Protein AF-A0A4Q9LPQ4-F1 (afdb_monomer_lite)

Radius of gyration: 21.38 Å; chains: 1; bounding box: 64×25×60 Å

Secondary structure (DSSP, 8-state):
-HHHHHHHHHHHHHHHHHHHHHHHHH-EEEEEEE-GGGB-----S-HHHHHHHH-S--EEEESSSS-EEEEPTTS-EEEE-TTSPPEEE--EEEEEESTT-GGGG-HHHHHHHHTT-SEEEEEEES--HHHHHHHHHHHHTHHHHHTT--

pLDDT: mean 75.55, std 13.17, range [41.0, 93.81]

Organism: NCBI:txid1176355

Foldseek 3Di:
DVVVVVVVVVVVVVVVVVVVVVLLQLAKEKEWEAEPVFWDDPPPDDPVVVCVVQVPDWDWDAPDPFWIWIQGPQRWIWIDGPPDDIIIGPTDMDMDTSPQFLVCVDPVNVVVVVVVDSYHYHYHYHDDPVVVVVVRVCRSPVVVVVVVVD

Structure (mmCIF, N/CA/C/O backbone):
data_AF-A0A4Q9LPQ4-F1
#
_entry.id   AF-A0A4Q9LPQ4-F1
#
loop_
_atom_site.group_PDB
_atom_site.id
_atom_site.type_symbol
_atom_site.label_atom_id
_atom_site.label_alt_id
_atom_site.label_comp_id
_atom_site.label_asym_id
_atom_site.label_entity_id
_atom_site.label_seq_id
_atom_site.pdbx_PDB_ins_code
_atom_site.Cartn_x
_atom_site.Cartn_y
_atom_site.Cartn_z
_atom_site.occupancy
_atom_site.B_iso_or_equiv
_atom_site.auth_seq_id
_atom_site.auth_comp_id
_atom_site.auth_asym_id
_atom_site.auth_atom_id
_atom_site.pdbx_PDB_model_num
ATOM 1 N N . MET A 1 1 ? 44.856 -6.370 -31.741 1.00 54.41 1 MET A N 1
ATOM 2 C CA . MET A 1 1 ? 44.670 -5.569 -30.504 1.00 54.41 1 MET A CA 1
ATOM 3 C C . MET A 1 1 ? 43.435 -4.649 -30.530 1.00 54.41 1 MET A C 1
ATOM 5 O O . MET A 1 1 ? 42.805 -4.491 -29.495 1.00 54.41 1 MET A O 1
ATOM 9 N N . VAL A 1 2 ? 43.032 -4.080 -31.680 1.00 55.56 2 VAL A N 1
ATOM 10 C CA . VAL A 1 2 ? 41.851 -3.184 -31.800 1.00 55.56 2 VAL A CA 1
ATOM 11 C C . VAL A 1 2 ? 40.497 -3.918 -31.699 1.00 55.56 2 VAL A C 1
ATOM 13 O O . VAL A 1 2 ? 39.560 -3.392 -31.106 1.00 55.56 2 VAL A O 1
ATOM 16 N N . SER A 1 3 ? 40.405 -5.155 -32.207 1.00 60.41 3 SER A N 1
ATOM 17 C CA . SER A 1 3 ? 39.163 -5.954 -32.218 1.00 60.41 3 SER A CA 1
ATOM 18 C C . SER A 1 3 ? 38.639 -6.312 -30.812 1.00 60.41 3 SER A C 1
ATOM 20 O O . SER A 1 3 ? 37.450 -6.149 -30.543 1.00 60.41 3 SER A O 1
ATOM 22 N N . ASN A 1 4 ? 39.526 -6.677 -29.871 1.00 67.38 4 ASN A N 1
ATOM 23 C CA . ASN A 1 4 ? 39.134 -6.985 -28.484 1.00 67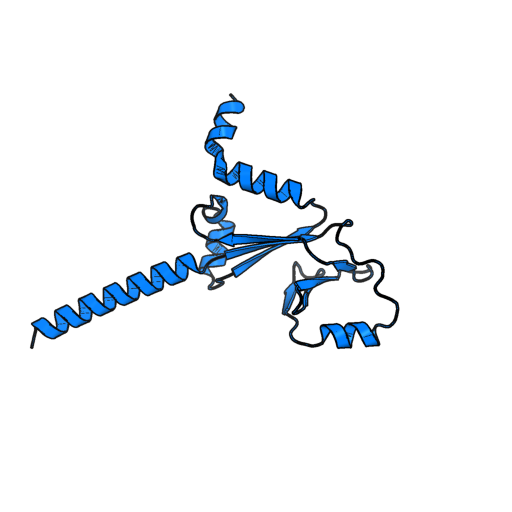.38 4 ASN A CA 1
ATOM 24 C C . ASN A 1 4 ? 38.519 -5.780 -27.763 1.00 67.38 4 ASN A C 1
ATOM 26 O O . ASN A 1 4 ? 37.495 -5.931 -27.111 1.00 67.38 4 ASN A O 1
ATOM 30 N N . LYS A 1 5 ? 39.057 -4.567 -27.959 1.00 66.56 5 LYS A N 1
ATOM 31 C CA . LYS A 1 5 ? 38.482 -3.344 -27.369 1.00 66.56 5 LYS A CA 1
ATOM 32 C C . LYS A 1 5 ? 37.074 -3.035 -27.890 1.00 66.56 5 LYS A C 1
ATOM 34 O O . LYS A 1 5 ? 36.266 -2.457 -27.169 1.00 66.56 5 LYS A O 1
ATOM 39 N N . ILE A 1 6 ? 36.771 -3.383 -29.143 1.00 75.06 6 ILE A N 1
ATOM 40 C CA . ILE A 1 6 ? 35.432 -3.196 -29.727 1.00 75.06 6 ILE A CA 1
ATOM 41 C C . ILE A 1 6 ? 34.456 -4.230 -29.153 1.00 75.06 6 ILE A C 1
ATOM 43 O O . ILE A 1 6 ? 33.323 -3.876 -28.826 1.00 75.06 6 ILE A O 1
ATOM 47 N N . LEU A 1 7 ? 34.894 -5.482 -28.994 1.00 77.44 7 LEU A N 1
ATOM 48 C CA . LEU A 1 7 ? 34.092 -6.545 -28.387 1.00 77.44 7 LEU A CA 1
ATOM 49 C C . LEU A 1 7 ? 33.790 -6.254 -26.907 1.00 77.44 7 LEU A C 1
ATOM 51 O O . LEU A 1 7 ? 32.636 -6.343 -26.495 1.00 77.44 7 LEU A O 1
ATOM 55 N N . GLU A 1 8 ? 34.789 -5.811 -26.141 1.00 79.25 8 GLU A N 1
ATOM 56 C CA . GLU A 1 8 ? 34.641 -5.388 -24.741 1.00 79.25 8 GLU A CA 1
ATOM 57 C C . GLU A 1 8 ? 33.654 -4.225 -24.595 1.00 79.25 8 GLU A C 1
ATOM 59 O O . GLU A 1 8 ? 32.766 -4.267 -23.744 1.00 79.25 8 GLU A O 1
ATOM 64 N N . LYS A 1 9 ? 33.740 -3.209 -25.466 1.00 79.31 9 LYS A N 1
ATOM 65 C CA . LYS A 1 9 ? 32.782 -2.091 -25.478 1.00 79.31 9 LYS A CA 1
ATOM 66 C C . LYS A 1 9 ? 31.355 -2.550 -25.780 1.00 79.31 9 LYS A C 1
ATOM 68 O O . LYS A 1 9 ? 30.427 -2.100 -25.115 1.00 79.31 9 LYS A O 1
ATOM 73 N N . LYS A 1 10 ? 31.160 -3.443 -26.758 1.00 85.50 10 LYS A N 1
ATOM 74 C CA . LYS A 1 10 ? 29.829 -3.985 -27.092 1.00 85.50 10 LYS A CA 1
ATOM 75 C C . LYS A 1 10 ? 29.243 -4.803 -25.939 1.00 85.50 10 LYS A C 1
ATOM 77 O O . LYS A 1 10 ? 28.068 -4.639 -25.621 1.00 85.50 10 LYS A O 1
ATOM 82 N N . LEU A 1 11 ? 30.064 -5.628 -25.288 1.00 86.25 11 LEU A N 1
ATOM 83 C CA . LEU A 1 11 ? 29.662 -6.401 -24.112 1.00 86.25 11 LEU A CA 1
ATOM 84 C C . LEU A 1 11 ? 29.287 -5.486 -22.938 1.00 86.25 11 LEU A C 1
ATOM 86 O O . LEU A 1 11 ? 28.275 -5.711 -22.282 1.00 86.25 11 LEU A O 1
ATOM 90 N N . TYR A 1 12 ? 30.058 -4.420 -22.714 1.00 85.94 12 TYR A N 1
ATOM 91 C CA . TYR A 1 12 ? 29.768 -3.427 -21.683 1.00 85.94 12 TYR A CA 1
ATOM 92 C C . TYR A 1 12 ? 28.422 -2.727 -21.915 1.00 85.94 12 TYR A C 1
ATOM 94 O O . TYR A 1 12 ? 27.615 -2.629 -20.993 1.00 85.94 12 TYR A O 1
ATOM 102 N N . VAL A 1 13 ? 28.141 -2.298 -23.151 1.00 86.31 13 VAL A N 1
ATOM 103 C CA . VAL A 1 13 ? 26.850 -1.684 -23.509 1.00 86.31 13 VAL A CA 1
ATOM 104 C C . VAL A 1 13 ? 25.698 -2.670 -23.310 1.00 86.31 13 VAL A C 1
ATOM 106 O O . VAL A 1 13 ? 24.691 -2.307 -22.708 1.00 86.31 13 VAL A O 1
ATOM 109 N N . LEU A 1 14 ? 25.853 -3.929 -23.736 1.00 87.19 14 LEU A N 1
ATOM 110 C CA . LEU A 1 14 ? 24.837 -4.966 -23.535 1.00 87.19 14 LEU A CA 1
ATOM 111 C C . LEU A 1 14 ? 24.541 -5.198 -22.045 1.00 87.19 14 LEU A C 1
ATOM 113 O O . LEU A 1 14 ? 23.378 -5.241 -21.648 1.00 87.19 14 LEU A O 1
ATOM 117 N N . LEU A 1 15 ? 25.578 -5.298 -21.208 1.00 83.81 15 LEU A N 1
ATOM 118 C CA . LEU A 1 15 ? 25.429 -5.433 -19.755 1.00 83.81 15 LEU A CA 1
ATOM 119 C C . LEU A 1 15 ? 24.715 -4.225 -19.138 1.00 83.81 15 LEU A C 1
ATOM 121 O O . LEU A 1 15 ? 23.912 -4.389 -18.219 1.00 83.81 15 LEU A O 1
ATOM 125 N N . LEU A 1 16 ? 24.974 -3.023 -19.651 1.00 80.62 16 LEU A N 1
ATOM 126 C CA . LEU A 1 16 ? 24.324 -1.794 -19.205 1.00 80.62 16 LEU A CA 1
ATOM 127 C C . LEU A 1 16 ? 22.835 -1.779 -19.589 1.00 80.62 16 LEU A C 1
ATOM 129 O O . LEU A 1 16 ? 21.998 -1.466 -18.745 1.00 80.62 16 LEU A O 1
ATOM 133 N N . CYS A 1 17 ? 22.488 -2.223 -20.801 1.00 78.38 17 CYS A N 1
ATOM 134 C CA . CYS A 1 17 ? 21.099 -2.410 -21.230 1.00 78.38 17 CYS A CA 1
ATOM 135 C C . CYS A 1 17 ? 20.368 -3.464 -20.388 1.00 78.38 17 CYS A C 1
ATOM 137 O O . CYS A 1 17 ? 19.247 -3.219 -19.951 1.00 78.38 17 CYS A O 1
ATOM 139 N N . ILE A 1 18 ? 20.998 -4.610 -20.108 1.00 79.00 18 ILE A N 1
ATOM 140 C CA . ILE A 1 18 ? 20.414 -5.657 -19.254 1.00 79.00 18 ILE A CA 1
ATOM 141 C C . ILE A 1 18 ? 20.172 -5.114 -17.843 1.00 79.00 18 ILE A C 1
ATOM 143 O O . ILE A 1 18 ? 19.074 -5.263 -17.315 1.00 79.00 18 ILE A O 1
ATOM 147 N N . ARG A 1 19 ? 21.155 -4.426 -17.246 1.00 72.50 19 ARG A N 1
ATOM 148 C CA . ARG A 1 19 ? 20.995 -3.787 -15.929 1.00 72.50 19 ARG A CA 1
ATOM 149 C C . ARG A 1 19 ? 19.871 -2.761 -15.921 1.00 72.50 19 ARG A C 1
ATOM 151 O O . ARG A 1 19 ? 19.124 -2.707 -14.953 1.00 72.50 19 ARG A O 1
ATOM 158 N N . PHE A 1 20 ? 19.732 -1.980 -16.986 1.00 70.19 20 PHE A N 1
ATOM 159 C CA . PHE A 1 20 ? 18.669 -0.990 -17.115 1.00 70.19 20 PHE A CA 1
ATOM 160 C C . PHE A 1 20 ? 17.283 -1.635 -17.237 1.00 70.19 20 PHE A C 1
ATOM 162 O O . PHE A 1 20 ? 16.357 -1.239 -16.535 1.00 70.19 20 PHE A O 1
ATOM 169 N N . ILE A 1 21 ? 17.145 -2.679 -18.059 1.00 68.19 21 ILE A N 1
ATOM 170 C CA . ILE A 1 21 ? 15.895 -3.440 -18.191 1.00 68.19 21 ILE A CA 1
ATOM 171 C C . ILE A 1 21 ? 15.526 -4.083 -16.852 1.00 68.19 21 ILE A C 1
ATOM 173 O O . ILE A 1 21 ? 14.378 -3.967 -16.429 1.00 68.19 21 ILE A O 1
ATOM 177 N N . LEU A 1 22 ? 16.488 -4.708 -16.164 1.00 63.69 22 LEU A N 1
ATOM 178 C CA . LEU A 1 22 ? 16.298 -5.299 -14.834 1.00 63.69 22 LEU A CA 1
ATOM 179 C C . LEU A 1 22 ? 15.918 -4.248 -13.785 1.00 63.69 22 LEU A C 1
ATOM 181 O O . LEU A 1 22 ? 15.046 -4.495 -12.958 1.00 63.69 22 LEU A O 1
ATOM 185 N N . TYR A 1 23 ? 16.530 -3.065 -13.839 1.00 64.81 23 TYR A N 1
ATOM 186 C CA . TYR A 1 23 ? 16.206 -1.952 -12.951 1.00 64.81 23 TYR A CA 1
ATOM 187 C C . TYR A 1 23 ? 14.759 -1.486 -13.143 1.00 64.81 23 TYR A C 1
ATOM 189 O O . TYR A 1 23 ? 14.003 -1.429 -12.177 1.00 64.81 23 TYR A O 1
ATOM 197 N N . ILE A 1 24 ? 14.339 -1.253 -14.391 1.00 63.25 24 ILE A N 1
ATOM 198 C CA . ILE A 1 24 ? 12.959 -0.866 -14.713 1.00 63.25 24 ILE A CA 1
ATOM 199 C C . ILE A 1 24 ? 11.967 -1.963 -14.311 1.00 63.25 24 ILE A C 1
ATOM 201 O O . ILE A 1 24 ? 10.906 -1.672 -13.764 1.00 63.25 24 ILE A O 1
ATOM 205 N N . SER A 1 25 ? 12.302 -3.230 -14.556 1.00 62.03 25 SER A N 1
ATOM 206 C CA . SER A 1 25 ? 11.416 -4.356 -14.231 1.00 62.03 25 SER A CA 1
ATOM 207 C C . SER A 1 25 ? 11.373 -4.704 -12.740 1.00 62.03 25 SER A C 1
ATOM 209 O O . SER A 1 25 ? 10.437 -5.377 -12.312 1.00 62.03 25 SER A O 1
ATOM 211 N N . SER A 1 26 ? 12.312 -4.199 -11.934 1.00 66.19 26 SER A N 1
ATOM 212 C CA . SER A 1 26 ? 12.276 -4.323 -10.474 1.00 66.19 26 SER A CA 1
ATOM 213 C C . SER A 1 26 ? 11.386 -3.279 -9.801 1.00 66.19 26 SER A C 1
ATOM 215 O O . SER A 1 26 ? 11.055 -3.459 -8.626 1.00 66.19 26 SER A O 1
ATOM 217 N N . SER A 1 27 ? 11.015 -2.200 -10.497 1.00 73.50 27 SER A N 1
ATOM 218 C CA . SER A 1 27 ? 10.216 -1.140 -9.895 1.00 73.50 27 SER A CA 1
ATOM 219 C C . SER A 1 27 ? 8.786 -1.604 -9.629 1.00 73.50 27 SER A C 1
ATOM 221 O O . SER A 1 27 ? 8.099 -2.103 -10.528 1.00 73.50 27 SER A O 1
ATOM 223 N N . LYS A 1 28 ? 8.315 -1.428 -8.392 1.00 82.25 28 LYS A N 1
ATOM 224 C CA . LYS A 1 28 ? 6.935 -1.752 -8.001 1.00 82.25 28 LYS A CA 1
ATOM 225 C C . LYS A 1 28 ? 6.280 -0.633 -7.206 1.00 82.25 28 LYS A C 1
ATOM 227 O O . LYS A 1 28 ? 6.929 0.073 -6.437 1.00 82.25 28 LYS A O 1
ATOM 232 N N . VAL A 1 29 ? 4.970 -0.518 -7.373 1.00 83.75 29 VAL A N 1
ATOM 233 C CA . VAL A 1 29 ? 4.100 0.290 -6.520 1.00 83.75 29 VAL A CA 1
ATOM 234 C C . VAL A 1 29 ? 3.308 -0.677 -5.649 1.00 83.75 29 VAL A C 1
ATOM 236 O O . VAL A 1 29 ? 2.666 -1.591 -6.161 1.00 83.75 29 VAL A O 1
ATOM 239 N N . VAL A 1 30 ? 3.382 -0.508 -4.335 1.00 87.75 30 VAL A N 1
ATOM 240 C CA . VAL A 1 30 ? 2.698 -1.344 -3.350 1.00 87.75 30 VAL A CA 1
ATOM 241 C C . VAL A 1 30 ? 1.656 -0.491 -2.643 1.00 87.75 30 VAL A C 1
ATOM 243 O O . VAL A 1 30 ? 1.998 0.471 -1.959 1.00 87.75 30 VAL A O 1
ATOM 246 N N . PHE A 1 31 ? 0.391 -0.845 -2.813 1.00 90.38 31 PHE A N 1
ATOM 247 C CA . PHE A 1 31 ? -0.732 -0.227 -2.127 1.00 90.38 31 PHE A CA 1
ATOM 248 C C . PHE A 1 31 ? -1.034 -0.991 -0.847 1.00 90.38 31 PHE A C 1
ATOM 250 O O . PHE A 1 31 ? -1.172 -2.212 -0.872 1.00 90.38 31 PHE A O 1
ATOM 257 N N . PHE A 1 32 ? -1.189 -0.255 0.243 1.00 91.62 32 PHE A N 1
ATOM 258 C CA . PHE A 1 32 ? -1.677 -0.744 1.521 1.00 91.62 32 PHE A CA 1
ATOM 259 C C . PHE A 1 32 ? -3.029 -0.088 1.780 1.00 91.62 32 PHE A C 1
ATOM 261 O O . PHE A 1 32 ? -3.098 1.129 1.942 1.00 91.62 32 PHE A O 1
ATOM 268 N N . VAL A 1 33 ? -4.100 -0.879 1.790 1.00 93.00 33 VAL A N 1
ATOM 269 C CA . VAL A 1 33 ? -5.455 -0.391 2.070 1.00 93.00 33 VAL A CA 1
ATOM 270 C C . VAL A 1 33 ? -5.787 -0.642 3.536 1.00 93.00 33 VAL A C 1
ATOM 272 O O . VAL A 1 33 ? -5.712 -1.780 4.000 1.00 93.00 33 VAL A O 1
ATOM 275 N N . LEU A 1 34 ? -6.145 0.428 4.240 1.00 92.31 34 LEU A N 1
ATOM 276 C CA . LEU A 1 34 ? -6.455 0.498 5.664 1.00 92.31 34 LEU A CA 1
ATOM 277 C C . LEU A 1 34 ? -7.907 0.947 5.834 1.00 92.31 34 LEU A C 1
ATOM 279 O O . LEU A 1 34 ? -8.265 2.045 5.406 1.00 92.31 34 LEU A O 1
ATOM 283 N N . ASN A 1 35 ? -8.743 0.126 6.454 1.00 91.88 35 ASN A N 1
ATOM 284 C CA . ASN A 1 35 ? -10.133 0.468 6.738 1.00 91.88 35 ASN A CA 1
ATOM 285 C C . ASN A 1 35 ? -10.612 -0.243 8.011 1.00 91.88 35 ASN A C 1
ATOM 287 O O . ASN A 1 35 ? -9.886 -1.039 8.607 1.00 91.88 35 ASN A O 1
ATOM 291 N N . ASP A 1 36 ? -11.836 0.044 8.443 1.00 90.19 36 ASP A N 1
ATOM 292 C CA . ASP A 1 36 ? -12.377 -0.581 9.651 1.00 90.19 36 ASP A CA 1
ATOM 293 C C . ASP A 1 36 ? -12.550 -2.107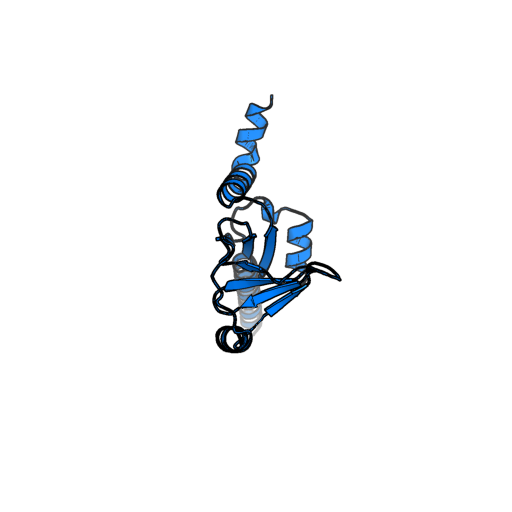 9.504 1.00 90.19 36 ASP A C 1
ATOM 295 O O . ASP A 1 36 ? -12.454 -2.820 10.498 1.00 90.19 36 ASP A O 1
ATOM 299 N N . GLU A 1 37 ? -12.715 -2.630 8.281 1.00 90.31 37 GLU A N 1
ATOM 300 C CA . GLU A 1 37 ? -12.850 -4.076 8.019 1.00 90.31 37 GLU A CA 1
ATOM 301 C C . GLU A 1 37 ? -11.569 -4.854 8.342 1.00 90.31 37 GLU A C 1
ATOM 303 O O . GLU A 1 37 ? -11.627 -6.029 8.696 1.00 90.31 37 GLU A O 1
ATOM 308 N N . ASN A 1 38 ? -10.408 -4.212 8.194 1.00 89.69 38 ASN A N 1
ATOM 309 C CA . ASN A 1 38 ? -9.108 -4.826 8.442 1.00 89.69 38 ASN A CA 1
ATOM 310 C C . ASN A 1 38 ? -8.372 -4.243 9.655 1.00 89.69 38 ASN A C 1
ATOM 312 O O . ASN A 1 38 ? -7.184 -4.520 9.864 1.00 89.69 38 ASN A O 1
ATOM 316 N N . CYS A 1 39 ? -9.096 -3.473 10.470 1.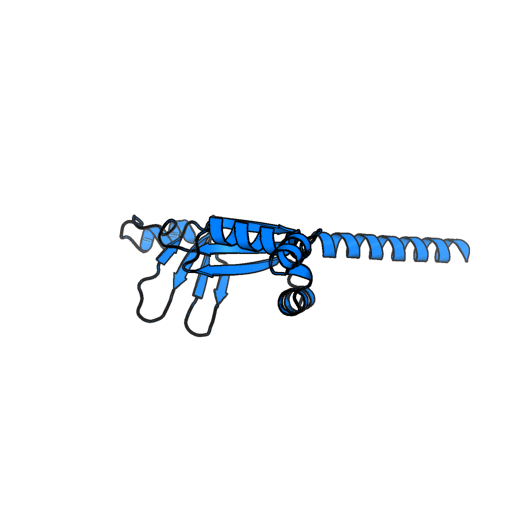00 90.00 39 CYS A N 1
ATOM 317 C CA . CYS A 1 39 ? -8.650 -3.012 11.772 1.00 90.00 39 CYS A CA 1
ATOM 318 C C . CYS A 1 39 ? -8.630 -4.187 12.756 1.00 90.00 39 CYS A C 1
ATOM 320 O O . CYS A 1 39 ? -9.603 -4.921 12.908 1.00 90.00 39 CYS A O 1
ATOM 322 N N . ILE A 1 40 ? -7.514 -4.355 13.456 1.00 87.44 40 ILE A N 1
ATOM 323 C CA . ILE A 1 40 ? -7.357 -5.387 14.476 1.00 87.44 40 ILE A CA 1
ATOM 324 C C . ILE A 1 40 ? -7.914 -4.827 15.788 1.00 87.44 40 ILE A C 1
ATOM 326 O O . ILE A 1 40 ? -7.329 -3.913 16.369 1.00 87.44 40 ILE A O 1
ATOM 330 N N . THR A 1 41 ? -9.053 -5.351 16.240 1.00 79.50 41 THR A N 1
ATOM 331 C CA . THR A 1 41 ? -9.759 -4.871 17.442 1.00 79.50 41 THR A CA 1
ATOM 332 C C . THR A 1 41 ? -9.336 -5.589 18.726 1.00 79.50 41 THR A C 1
ATOM 334 O O . THR A 1 41 ? -9.333 -4.974 19.787 1.00 79.50 41 THR A O 1
ATOM 337 N N . ASP A 1 42 ? -8.902 -6.850 18.632 1.00 66.75 42 ASP A N 1
ATOM 338 C CA . ASP A 1 42 ? -8.664 -7.735 19.787 1.00 66.75 42 ASP A CA 1
ATOM 339 C C . ASP A 1 42 ? -7.187 -7.817 20.213 1.00 66.75 42 ASP A C 1
ATOM 341 O O . ASP A 1 42 ? -6.683 -8.861 20.636 1.00 66.75 42 ASP A O 1
ATOM 345 N N . LEU A 1 43 ? -6.447 -6.711 20.110 1.00 62.62 43 LEU A N 1
ATOM 346 C CA . LEU A 1 43 ? -5.077 -6.647 20.631 1.00 62.62 43 LEU A CA 1
ATOM 347 C C . LEU A 1 43 ? -5.134 -6.454 22.149 1.00 62.62 43 LEU A C 1
ATOM 349 O O . LEU A 1 43 ? -5.078 -5.342 22.665 1.00 62.62 43 LEU A O 1
ATOM 353 N N . CYS A 1 44 ? -5.303 -7.568 22.859 1.00 50.34 44 CYS A N 1
ATOM 354 C CA . CYS A 1 44 ? -5.463 -7.637 24.307 1.00 50.34 44 CYS A CA 1
ATOM 355 C C . CYS A 1 44 ? -4.301 -6.954 25.074 1.00 50.34 44 CYS A C 1
ATOM 357 O O . CYS A 1 44 ? -3.227 -7.522 25.254 1.00 50.34 44 CYS A O 1
ATOM 359 N N . HIS A 1 45 ? -4.549 -5.713 25.504 1.00 48.06 45 HIS A N 1
ATOM 360 C CA . HIS A 1 45 ? -4.220 -5.021 26.764 1.00 48.06 45 HIS A CA 1
ATOM 361 C C . HIS A 1 45 ? -2.850 -5.098 27.471 1.00 48.06 45 HIS A C 1
ATOM 363 O O . HIS A 1 45 ? -2.712 -4.439 28.501 1.00 48.06 45 HIS A O 1
ATOM 369 N N . SER A 1 46 ? -1.809 -5.758 26.963 1.00 49.41 46 SER A N 1
ATOM 370 C CA . SER A 1 46 ? -0.448 -5.494 27.462 1.00 49.41 46 SER A CA 1
ATOM 371 C C . SER A 1 46 ? 0.450 -4.954 26.356 1.00 49.41 46 SER A C 1
ATOM 373 O O . SER A 1 46 ? 0.911 -5.676 25.472 1.00 49.41 46 SER A O 1
ATOM 375 N N . GLU A 1 47 ? 0.732 -3.651 26.429 1.00 52.50 47 GLU A N 1
ATOM 376 C CA . GLU A 1 47 ? 1.714 -2.951 25.584 1.00 52.50 47 GLU A CA 1
ATOM 377 C C . GLU A 1 47 ? 3.060 -3.705 25.542 1.00 52.50 47 GLU A C 1
ATOM 379 O O . GLU A 1 47 ? 3.711 -3.773 24.501 1.00 52.50 47 GLU A O 1
ATOM 384 N N . ILE A 1 48 ? 3.387 -4.400 26.639 1.00 49.44 48 ILE A N 1
ATOM 385 C CA . ILE A 1 48 ? 4.572 -5.243 26.836 1.00 49.44 48 ILE A CA 1
ATOM 386 C C . ILE A 1 48 ? 4.624 -6.457 25.878 1.00 49.44 48 ILE A C 1
ATOM 388 O O . ILE A 1 48 ? 5.706 -6.807 25.409 1.00 49.44 48 ILE A O 1
ATOM 392 N N . ASN A 1 49 ? 3.493 -7.093 25.529 1.00 53.62 49 ASN A N 1
ATOM 393 C CA . ASN A 1 49 ? 3.483 -8.228 24.586 1.00 53.62 49 ASN A CA 1
ATOM 394 C C . ASN A 1 49 ? 3.523 -7.772 23.124 1.00 53.62 49 ASN A C 1
A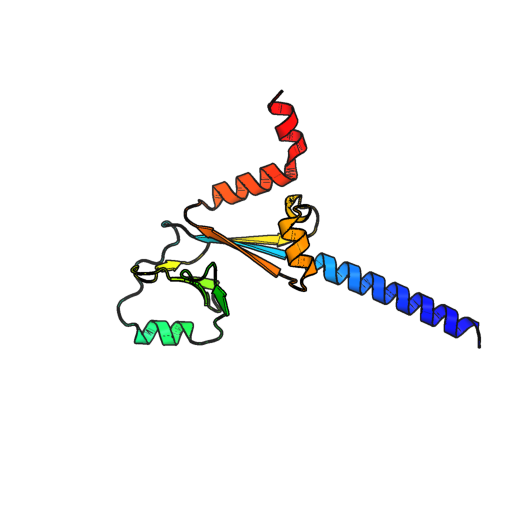TOM 396 O O . ASN A 1 49 ? 4.145 -8.425 22.288 1.00 53.62 49 ASN A O 1
ATOM 400 N N . LEU A 1 50 ? 2.881 -6.648 22.803 1.00 56.19 50 LEU A N 1
ATOM 401 C CA . LEU A 1 50 ? 2.857 -6.115 21.441 1.00 56.19 50 LEU A CA 1
ATOM 402 C C . LEU A 1 50 ? 4.232 -5.595 21.034 1.00 56.19 50 LEU A C 1
ATOM 404 O O . LEU A 1 50 ? 4.695 -5.886 19.933 1.00 56.19 50 LEU A O 1
ATOM 408 N N . GLU A 1 51 ? 4.930 -4.894 21.929 1.00 53.28 51 GLU A N 1
ATOM 409 C CA . GLU A 1 51 ? 6.299 -4.469 21.656 1.00 53.28 51 GLU A CA 1
ATOM 410 C C . GLU A 1 51 ? 7.229 -5.651 21.384 1.00 53.28 51 GLU A C 1
ATOM 412 O O . GLU A 1 51 ? 8.017 -5.534 20.453 1.00 53.28 51 GLU A O 1
ATOM 417 N N . MET A 1 52 ? 7.082 -6.789 22.080 1.00 53.44 52 MET A N 1
ATOM 418 C CA . MET A 1 52 ? 7.865 -8.010 21.826 1.00 53.44 52 MET A CA 1
ATOM 419 C C . MET A 1 52 ? 7.466 -8.751 20.540 1.00 53.44 52 MET A C 1
ATOM 421 O O . MET A 1 52 ? 8.352 -9.169 19.799 1.00 53.44 52 MET A O 1
ATOM 425 N N . ILE A 1 53 ? 6.168 -8.877 20.221 1.00 57.03 53 ILE A N 1
ATOM 426 C CA . ILE A 1 53 ? 5.690 -9.504 18.966 1.00 57.03 53 ILE A CA 1
ATOM 427 C C . ILE A 1 53 ? 6.189 -8.729 17.740 1.00 57.03 53 ILE A C 1
ATOM 429 O O . ILE A 1 53 ? 6.453 -9.302 16.682 1.00 57.03 53 ILE A O 1
ATOM 433 N N . PHE A 1 54 ? 6.327 -7.414 17.887 1.00 58.56 54 PHE A N 1
ATOM 434 C CA . PHE A 1 54 ? 6.645 -6.512 16.796 1.00 58.56 54 PHE A CA 1
ATOM 435 C C . PHE A 1 54 ? 8.076 -5.963 16.829 1.00 58.56 54 PHE A C 1
ATOM 437 O O . PHE A 1 54 ? 8.443 -5.230 15.912 1.00 58.56 54 PHE A O 1
ATOM 444 N N . ALA A 1 55 ? 8.876 -6.286 17.854 1.00 58.25 55 ALA A N 1
ATOM 445 C CA . ALA A 1 55 ? 10.197 -5.706 18.137 1.00 58.25 55 ALA A CA 1
ATOM 446 C C . ALA A 1 55 ? 11.198 -5.837 16.984 1.00 58.25 55 ALA A C 1
ATOM 448 O O . ALA A 1 55 ? 12.086 -4.998 16.843 1.00 58.25 55 ALA A O 1
ATOM 449 N N . GLU A 1 56 ? 11.062 -6.858 16.143 1.00 54.84 56 GLU A N 1
ATOM 450 C CA . GLU A 1 56 ? 12.066 -7.157 15.132 1.00 54.84 56 GLU A CA 1
ATOM 451 C C . GLU A 1 56 ? 11.730 -6.538 13.769 1.00 54.84 56 GLU A C 1
ATOM 453 O O . GLU A 1 56 ? 10.754 -6.901 13.112 1.00 54.84 56 GLU A O 1
ATOM 458 N N . AS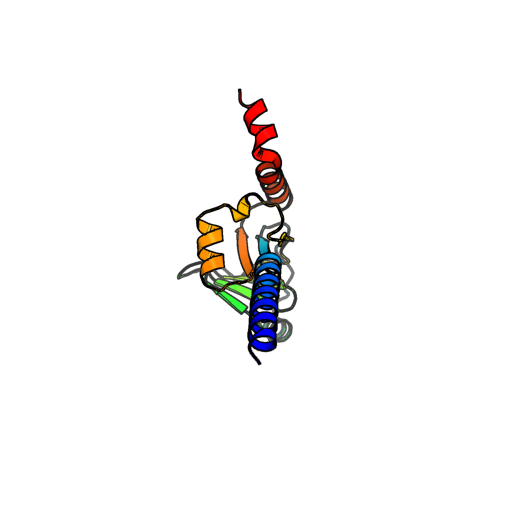N A 1 57 ? 12.615 -5.644 13.312 1.00 57.47 57 ASN A N 1
ATOM 459 C CA . ASN A 1 57 ? 12.633 -5.020 11.983 1.00 57.47 57 ASN A CA 1
ATOM 460 C C . ASN A 1 57 ? 11.369 -4.212 11.646 1.00 57.47 57 ASN A C 1
ATOM 462 O O . ASN A 1 57 ? 10.525 -4.627 10.849 1.00 57.47 57 ASN A O 1
ATOM 466 N N . LYS A 1 58 ? 11.280 -3.015 12.233 1.00 67.75 58 LYS A N 1
ATOM 467 C CA . LYS A 1 58 ? 10.249 -2.012 11.939 1.00 67.75 58 LYS A CA 1
ATOM 468 C C . LYS A 1 58 ? 10.777 -1.010 10.910 1.00 67.75 58 LYS A C 1
ATOM 470 O O . LYS A 1 58 ? 11.895 -0.522 11.061 1.00 67.75 58 LYS A O 1
ATOM 475 N N . SER A 1 59 ? 9.978 -0.659 9.902 1.00 70.75 59 SER A N 1
ATOM 476 C CA . SER A 1 59 ? 10.226 0.532 9.074 1.00 70.75 59 SER A CA 1
ATOM 477 C C . SER A 1 59 ? 9.162 1.579 9.369 1.00 70.75 59 SER A C 1
ATOM 479 O O . SER A 1 59 ? 7.973 1.278 9.255 1.00 70.75 59 SER A O 1
ATOM 481 N N . VAL A 1 60 ? 9.580 2.787 9.736 1.00 71.56 60 VAL A N 1
ATOM 482 C CA . VAL A 1 60 ? 8.670 3.909 9.992 1.00 71.56 60 VAL A CA 1
ATOM 483 C C . VAL A 1 60 ? 8.581 4.763 8.734 1.00 71.56 60 VAL A C 1
ATOM 485 O O . VAL A 1 60 ? 9.599 5.226 8.227 1.00 71.56 60 VAL A O 1
ATOM 488 N N . GLU A 1 61 ? 7.364 4.961 8.243 1.00 74.19 61 GLU A N 1
ATOM 489 C CA . GLU A 1 61 ? 7.030 5.862 7.145 1.00 74.19 61 GLU A CA 1
ATOM 490 C C . GLU A 1 61 ? 6.228 7.032 7.738 1.00 74.19 61 GLU A C 1
ATOM 492 O O . GLU A 1 61 ? 5.127 6.846 8.268 1.00 74.19 61 GLU A O 1
ATOM 497 N N . CYS A 1 62 ? 6.780 8.245 7.694 1.00 64.62 62 CYS A N 1
ATOM 498 C CA . CYS A 1 62 ? 6.053 9.446 8.111 1.00 64.62 62 CYS A CA 1
ATOM 499 C C . CYS A 1 62 ? 5.137 9.894 6.965 1.00 64.62 62 CYS A C 1
ATOM 501 O O . CYS A 1 62 ? 5.626 10.152 5.865 1.00 64.62 62 CYS A O 1
ATOM 503 N N . ILE A 1 63 ? 3.825 9.987 7.211 1.00 70.06 63 ILE A N 1
ATOM 504 C CA . ILE A 1 63 ? 2.873 10.485 6.202 1.00 70.06 63 ILE A CA 1
ATOM 505 C C . ILE A 1 63 ? 2.943 12.017 6.146 1.00 70.06 63 ILE A C 1
ATOM 507 O O . ILE A 1 63 ? 2.942 12.608 5.067 1.00 70.06 63 ILE A O 1
ATOM 511 N N . ASN A 1 64 ? 3.019 12.652 7.316 1.00 71.44 64 ASN A N 1
ATOM 512 C CA . ASN A 1 64 ? 3.210 14.088 7.514 1.00 71.44 64 ASN A CA 1
ATOM 513 C C . ASN A 1 64 ? 3.921 14.321 8.868 1.00 71.44 64 ASN A C 1
ATOM 515 O O . ASN A 1 64 ? 4.472 13.381 9.445 1.00 71.44 64 ASN A O 1
ATOM 519 N N . GLU A 1 65 ? 3.971 15.564 9.357 1.00 70.56 65 GLU A N 1
ATOM 520 C CA . GLU A 1 65 ? 4.663 15.911 10.613 1.00 70.56 65 GLU A CA 1
ATOM 521 C C . GLU A 1 65 ? 4.037 15.250 11.856 1.00 70.56 65 GLU A C 1
ATOM 523 O O . GLU A 1 65 ? 4.717 15.039 12.862 1.00 70.56 65 GLU A O 1
ATOM 528 N N . GLU A 1 66 ? 2.764 14.864 11.771 1.00 78.69 66 GLU A N 1
ATOM 529 C CA . GLU A 1 66 ? 1.937 14.453 12.905 1.00 78.69 66 GLU A CA 1
ATOM 530 C C . GLU A 1 66 ? 1.511 12.976 12.850 1.00 78.69 66 GLU A C 1
ATOM 532 O O . GLU A 1 66 ? 1.408 12.310 13.882 1.00 78.69 66 GLU A O 1
ATOM 537 N N . GLU A 1 67 ? 1.298 12.443 11.650 1.00 83.69 67 GLU A N 1
ATOM 538 C CA . GLU A 1 67 ? 0.820 11.092 11.389 1.00 83.69 67 GLU A CA 1
ATOM 539 C C . GLU A 1 67 ? 1.950 10.168 10.940 1.00 83.69 67 GLU A C 1
ATOM 541 O O . GLU A 1 67 ? 2.739 10.468 10.033 1.00 83.69 67 GLU A O 1
ATOM 546 N N . LYS A 1 68 ? 1.992 8.985 11.553 1.00 87.44 68 LYS A N 1
ATOM 547 C CA . LYS A 1 68 ? 3.042 7.991 11.324 1.00 87.44 68 LYS A CA 1
ATOM 548 C C . LYS A 1 68 ? 2.434 6.633 11.027 1.00 87.44 68 LYS A C 1
ATOM 550 O O . LYS A 1 68 ? 1.481 6.209 11.682 1.00 87.44 68 LYS A O 1
ATOM 555 N N . ILE A 1 69 ? 3.025 5.935 10.061 1.00 87.50 69 ILE A N 1
ATOM 556 C CA . ILE A 1 69 ? 2.771 4.517 9.823 1.00 87.50 69 ILE A CA 1
ATOM 557 C C . ILE A 1 69 ? 4.035 3.741 10.152 1.00 87.50 69 ILE A C 1
ATOM 559 O O . ILE A 1 69 ? 5.092 3.945 9.560 1.00 87.50 69 ILE A O 1
ATOM 563 N N . THR A 1 70 ? 3.913 2.799 11.078 1.00 87.44 70 THR A N 1
ATOM 564 C CA . THR A 1 70 ? 4.954 1.809 11.338 1.00 87.44 70 THR A CA 1
ATOM 565 C C . THR A 1 70 ? 4.574 0.507 10.651 1.00 87.44 70 THR A C 1
ATOM 567 O O . THR A 1 70 ? 3.501 -0.040 10.906 1.00 87.44 70 THR A O 1
ATOM 570 N N . ILE A 1 71 ? 5.461 0.008 9.791 1.00 86.00 71 ILE A N 1
ATOM 571 C CA . ILE A 1 71 ? 5.329 -1.298 9.143 1.00 86.00 71 ILE A CA 1
ATOM 572 C C . ILE A 1 71 ? 6.156 -2.317 9.915 1.00 86.00 71 ILE A C 1
ATOM 574 O O . ILE A 1 71 ? 7.370 -2.151 10.066 1.00 86.00 71 ILE A O 1
ATOM 578 N N . PHE A 1 72 ? 5.502 -3.381 10.365 1.00 82.94 72 PHE A N 1
ATOM 579 C CA . PHE A 1 72 ? 6.157 -4.522 10.994 1.00 82.94 72 PHE A CA 1
ATOM 580 C C . PHE A 1 72 ? 6.536 -5.591 9.963 1.00 82.94 72 PHE A C 1
ATOM 582 O O . PHE A 1 72 ? 5.987 -5.643 8.862 1.00 82.94 72 PHE A O 1
ATOM 589 N N . LYS A 1 73 ? 7.457 -6.493 10.323 1.00 75.31 73 LYS A N 1
ATOM 590 C CA . LYS A 1 73 ? 7.957 -7.569 9.446 1.00 75.31 73 LYS A CA 1
ATOM 591 C C . LYS A 1 73 ? 6.860 -8.481 8.876 1.00 75.31 73 LYS A C 1
ATOM 593 O O . LYS A 1 73 ? 7.012 -9.011 7.781 1.00 75.31 73 LYS A O 1
ATOM 598 N N . ASN A 1 74 ? 5.757 -8.659 9.599 1.00 76.81 74 ASN A N 1
ATOM 599 C CA . ASN A 1 74 ? 4.590 -9.428 9.156 1.00 76.81 74 ASN A CA 1
ATOM 600 C C . ASN A 1 74 ? 3.583 -8.599 8.333 1.00 76.81 74 ASN A C 1
ATOM 602 O O . ASN A 1 74 ? 2.464 -9.049 8.111 1.00 76.81 74 ASN A O 1
ATOM 606 N N . ASN A 1 75 ? 3.974 -7.404 7.883 1.00 82.00 75 ASN A N 1
ATOM 607 C CA . ASN A 1 75 ? 3.149 -6.417 7.184 1.00 82.00 75 ASN A CA 1
ATOM 608 C C . ASN A 1 75 ? 1.967 -5.856 7.986 1.00 82.00 75 ASN A C 1
ATOM 610 O O . ASN A 1 75 ? 1.166 -5.115 7.417 1.00 82.00 75 ASN A O 1
ATOM 614 N N . ILE A 1 76 ? 1.867 -6.139 9.290 1.00 86.75 76 ILE A N 1
ATOM 615 C CA . ILE A 1 76 ? 0.934 -5.414 10.154 1.00 86.75 76 ILE A CA 1
ATOM 616 C C . ILE A 1 76 ? 1.351 -3.943 10.174 1.00 86.75 76 ILE A C 1
ATOM 618 O O . ILE A 1 76 ? 2.541 -3.614 10.238 1.00 86.75 76 ILE A O 1
ATOM 622 N N . LEU A 1 77 ? 0.357 -3.063 10.100 1.00 88.94 77 LEU A N 1
ATOM 623 C CA . LEU A 1 77 ? 0.553 -1.621 10.118 1.00 88.94 77 LEU A CA 1
ATOM 624 C C . LEU A 1 77 ? 0.029 -1.045 11.422 1.00 88.94 77 LEU A C 1
ATOM 626 O O . LEU A 1 77 ? -1.109 -1.307 11.796 1.00 88.94 77 LEU A O 1
ATOM 630 N N . ARG A 1 78 ? 0.842 -0.224 12.086 1.00 87.88 78 ARG A N 1
ATOM 631 C CA . ARG A 1 78 ? 0.406 0.651 13.178 1.00 87.88 78 ARG A CA 1
ATOM 632 C C . ARG A 1 78 ? 0.291 2.067 12.643 1.00 87.88 78 ARG A C 1
ATOM 634 O O . ARG A 1 78 ? 1.279 2.611 12.157 1.00 87.88 78 ARG A O 1
ATOM 641 N N . TYR A 1 79 ? -0.897 2.643 12.737 1.00 88.38 79 TYR A N 1
ATOM 642 C CA . TYR A 1 79 ? -1.158 4.035 12.399 1.00 88.38 79 TYR A CA 1
ATOM 643 C C . TYR A 1 79 ? -1.312 4.847 13.680 1.00 88.38 79 TYR A C 1
ATOM 645 O O . TYR A 1 79 ? -2.094 4.497 14.569 1.00 88.38 79 TYR A O 1
ATOM 653 N N . GLU A 1 80 ? -0.568 5.941 13.744 1.00 88.38 80 GLU A N 1
ATOM 654 C CA . GLU A 1 80 ? -0.545 6.879 14.857 1.00 88.38 80 GLU A CA 1
ATOM 655 C C . GLU A 1 80 ? -0.901 8.266 14.340 1.00 88.38 80 GLU A C 1
ATOM 657 O O . GLU A 1 80 ? -0.363 8.711 13.327 1.00 88.38 80 GLU A O 1
ATOM 662 N N . ALA A 1 81 ? -1.796 8.942 15.053 1.00 86.38 81 ALA A N 1
ATOM 663 C CA . ALA A 1 81 ? -2.186 10.321 14.802 1.00 86.38 81 ALA A CA 1
ATOM 664 C C . ALA A 1 81 ? -2.287 11.063 16.145 1.00 86.38 81 ALA A C 1
ATOM 666 O O . ALA A 1 81 ? -2.534 10.415 17.172 1.00 86.38 81 ALA A O 1
ATOM 667 N N . PRO A 1 82 ? -2.140 12.400 16.168 1.00 84.38 82 PRO A N 1
ATOM 668 C CA . PRO A 1 82 ? -2.227 13.168 17.402 1.00 84.38 82 PRO A CA 1
ATOM 669 C C . PRO A 1 82 ? -3.554 12.934 18.111 1.00 84.38 82 PRO A C 1
ATOM 671 O O . PRO A 1 82 ? -4.619 12.901 17.486 1.00 84.38 82 PRO A O 1
ATOM 674 N N . SER A 1 83 ? -3.486 12.779 19.431 1.00 80.94 83 SER A N 1
ATOM 675 C CA . SER A 1 83 ? -4.666 12.672 20.297 1.00 80.94 83 SER A CA 1
ATOM 676 C C . SER A 1 83 ? -5.612 11.507 19.963 1.00 80.94 83 SER A C 1
ATOM 678 O O . SER A 1 83 ? -6.766 11.509 20.393 1.00 80.94 83 SER A O 1
ATOM 680 N N . LYS A 1 84 ? -5.145 10.494 19.219 1.00 83.81 84 LYS A N 1
ATOM 681 C CA . LYS A 1 84 ? -5.879 9.253 18.939 1.00 83.81 84 LYS A CA 1
ATOM 682 C C . LYS A 1 84 ? -5.082 8.058 19.435 1.00 83.81 84 LYS A C 1
ATOM 684 O O . LYS A 1 84 ? -3.856 8.039 19.354 1.00 83.81 84 LYS A O 1
ATOM 689 N N . GLN A 1 85 ? -5.787 7.041 19.924 1.00 84.06 85 GLN A N 1
ATOM 690 C CA . GLN A 1 85 ? -5.134 5.774 20.229 1.00 84.06 85 GLN A CA 1
ATOM 691 C C . GLN A 1 85 ? -4.576 5.155 18.937 1.00 84.06 85 GLN A C 1
ATOM 693 O O . GLN A 1 85 ? -5.254 5.206 17.902 1.00 84.06 85 GLN A O 1
ATOM 698 N N . PRO A 1 86 ? -3.361 4.577 18.979 1.00 86.19 86 PRO A N 1
ATOM 699 C CA . PRO A 1 86 ? -2.797 3.871 17.841 1.00 86.19 86 PRO A CA 1
ATOM 700 C C . PRO A 1 86 ? -3.736 2.758 17.383 1.00 86.19 86 PRO A C 1
ATOM 702 O O . PRO A 1 86 ? -4.193 1.952 18.193 1.00 86.19 86 PRO A O 1
ATOM 705 N N . LYS A 1 87 ? -3.991 2.696 16.078 1.00 88.81 87 LYS A N 1
ATOM 706 C CA . LYS A 1 87 ? -4.752 1.603 15.467 1.00 88.81 87 LYS A CA 1
ATOM 707 C C . LYS A 1 87 ? -3.808 0.657 14.746 1.00 88.81 87 LYS A C 1
ATOM 709 O O . LYS A 1 87 ? -2.818 1.092 14.157 1.00 88.81 87 LYS A O 1
ATOM 714 N N . TYR A 1 88 ? -4.145 -0.625 14.767 1.00 88.62 88 TYR A N 1
ATOM 715 C CA . TYR A 1 88 ? -3.394 -1.666 14.082 1.00 88.62 88 TYR A CA 1
ATOM 716 C C . TYR A 1 88 ? -4.246 -2.281 12.987 1.00 88.62 88 TYR A C 1
ATOM 718 O O . TYR A 1 88 ? -5.447 -2.464 13.165 1.00 88.62 88 TYR A O 1
ATOM 726 N N . TYR A 1 89 ? -3.617 -2.622 11.872 1.00 89.88 89 TYR A N 1
ATOM 727 C CA . TYR A 1 89 ? -4.305 -3.150 10.706 1.00 89.88 89 TYR A CA 1
ATOM 728 C C . TYR A 1 89 ? -3.557 -4.341 10.128 1.00 89.88 89 TYR A C 1
ATOM 730 O O . TYR A 1 89 ? -2.323 -4.352 10.093 1.00 89.88 89 TYR A O 1
ATOM 738 N N . ASN A 1 90 ? -4.319 -5.309 9.625 1.00 91.12 90 ASN A N 1
ATOM 739 C CA . ASN A 1 90 ? -3.830 -6.327 8.704 1.00 91.12 90 ASN A CA 1
ATOM 740 C C . ASN A 1 90 ? -4.184 -5.876 7.275 1.00 91.12 90 ASN A C 1
ATOM 742 O O . ASN A 1 90 ? -5.267 -6.199 6.787 1.00 91.12 90 ASN A O 1
ATOM 746 N N . PRO A 1 91 ? -3.352 -5.040 6.632 1.00 90.81 91 PRO A N 1
ATOM 747 C CA . PRO A 1 91 ? -3.749 -4.336 5.422 1.00 90.81 91 PRO A CA 1
ATOM 748 C C . PRO A 1 91 ? -4.050 -5.294 4.273 1.00 90.81 91 PRO A C 1
ATOM 750 O O . PRO A 1 91 ? -3.376 -6.308 4.088 1.00 90.81 91 PRO A O 1
ATOM 753 N N . ASN A 1 92 ? -4.974 -4.891 3.404 1.00 92.94 92 ASN A N 1
ATOM 754 C CA . ASN A 1 92 ? -5.047 -5.494 2.079 1.00 92.94 92 ASN A CA 1
ATOM 755 C C . ASN A 1 92 ? -3.924 -4.905 1.218 1.00 92.94 92 ASN A C 1
ATOM 757 O O . ASN A 1 92 ? -3.848 -3.685 1.044 1.00 92.94 92 ASN A O 1
ATOM 761 N N . ILE A 1 93 ? -3.043 -5.764 0.699 1.00 90.88 93 ILE A N 1
ATOM 762 C CA . ILE A 1 93 ? -1.841 -5.348 -0.030 1.00 90.88 93 ILE A CA 1
ATOM 763 C C . ILE A 1 93 ? -1.999 -5.668 -1.512 1.00 90.88 93 ILE A C 1
ATOM 765 O O . ILE A 1 93 ? -2.158 -6.828 -1.888 1.00 90.88 93 ILE A O 1
ATOM 769 N N . HIS A 1 94 ? -1.885 -4.647 -2.360 1.00 90.88 94 HIS A N 1
ATOM 770 C CA . HIS A 1 94 ? -1.841 -4.819 -3.810 1.00 90.88 94 HIS A CA 1
ATOM 771 C C . HIS A 1 94 ? -0.490 -4.384 -4.363 1.00 90.88 94 HIS A C 1
ATOM 773 O O . HIS A 1 94 ? -0.018 -3.292 -4.063 1.00 90.88 94 HIS A O 1
ATOM 779 N N . THR A 1 95 ? 0.134 -5.215 -5.196 1.00 88.38 95 THR A N 1
ATOM 780 C CA . THR A 1 95 ? 1.415 -4.884 -5.834 1.00 88.38 95 THR A CA 1
ATOM 781 C C . THR A 1 95 ? 1.219 -4.731 -7.330 1.00 88.38 95 THR A C 1
ATOM 783 O O . THR A 1 95 ? 0.793 -5.668 -7.999 1.00 88.38 95 THR A O 1
ATOM 786 N N . LEU A 1 96 ? 1.598 -3.569 -7.854 1.00 84.62 96 LEU A N 1
ATOM 787 C CA . LEU A 1 96 ? 1.728 -3.328 -9.281 1.00 84.62 96 LEU A CA 1
ATOM 788 C C . LEU A 1 96 ? 3.194 -3.349 -9.670 1.00 84.62 96 LEU A C 1
ATOM 790 O O . LEU A 1 96 ? 4.023 -2.622 -9.118 1.00 84.62 96 LEU A O 1
ATOM 794 N N . HIS A 1 97 ? 3.497 -4.163 -10.667 1.00 78.62 97 HIS A N 1
ATOM 795 C CA . HIS A 1 97 ? 4.796 -4.163 -11.313 1.00 78.62 97 HIS A CA 1
ATOM 796 C C . HIS A 1 97 ? 4.804 -3.127 -12.438 1.00 78.62 97 HIS A C 1
ATOM 798 O O . HIS A 1 97 ? 3.784 -2.908 -13.086 1.00 78.62 97 HIS A O 1
ATOM 804 N N . HIS A 1 98 ? 5.964 -2.524 -12.706 1.00 70.12 98 HIS A N 1
ATOM 805 C CA . HIS A 1 98 ? 6.143 -1.505 -13.751 1.00 70.12 98 HIS A CA 1
ATOM 806 C C . HIS A 1 98 ? 5.615 -1.912 -15.139 1.00 70.12 98 HIS A C 1
ATOM 808 O O . HIS A 1 98 ? 5.313 -1.068 -15.984 1.00 70.12 98 HIS A O 1
ATOM 814 N N . ARG A 1 99 ? 5.518 -3.214 -15.424 1.00 63.12 99 ARG A N 1
ATOM 815 C CA . ARG A 1 99 ? 5.121 -3.704 -16.741 1.00 63.12 99 ARG A CA 1
ATOM 816 C C . ARG A 1 99 ? 3.627 -3.450 -16.988 1.00 63.12 99 ARG A C 1
ATOM 818 O O . ARG A 1 99 ? 2.785 -4.136 -16.425 1.00 63.12 99 ARG A O 1
ATOM 825 N N . ASN A 1 100 ? 3.346 -2.523 -17.905 1.00 57.47 100 ASN A N 1
ATOM 826 C CA . ASN A 1 100 ? 2.047 -2.272 -18.545 1.00 57.47 100 ASN A CA 1
ATOM 827 C C . ASN A 1 100 ? 0.955 -1.604 -17.696 1.00 57.47 100 ASN A C 1
ATOM 829 O O . ASN A 1 100 ? -0.211 -1.743 -18.044 1.00 57.47 100 ASN A O 1
ATOM 833 N N . ASN A 1 101 ? 1.295 -0.854 -16.646 1.00 65.69 101 ASN A N 1
ATOM 834 C CA . ASN A 1 101 ? 0.278 -0.106 -15.904 1.00 65.69 101 ASN A CA 1
ATOM 835 C C . ASN A 1 101 ? 0.372 1.405 -16.167 1.00 65.69 101 ASN A C 1
ATOM 837 O O . ASN A 1 101 ? 1.440 2.012 -16.024 1.00 65.69 101 ASN A O 1
ATOM 841 N N . MET A 1 102 ? -0.757 2.016 -16.543 1.00 72.38 102 MET A N 1
ATOM 842 C CA . MET A 1 102 ? -0.843 3.446 -16.868 1.00 72.38 102 MET A CA 1
ATOM 843 C C . MET A 1 102 ? -0.464 4.351 -15.685 1.00 72.38 102 MET A C 1
ATOM 845 O O . MET A 1 102 ? -0.021 5.480 -15.900 1.00 72.38 102 MET A O 1
ATOM 849 N N . LEU A 1 103 ? -0.536 3.865 -14.441 1.00 74.31 103 LEU A N 1
ATOM 850 C CA . LEU A 1 103 ? -0.080 4.601 -13.258 1.00 74.31 103 LEU A CA 1
ATOM 851 C C . LEU A 1 103 ? 1.391 4.999 -13.335 1.00 74.31 103 LEU A C 1
ATOM 853 O O . LEU A 1 103 ? 1.746 6.095 -12.902 1.00 74.31 103 LEU A O 1
ATOM 857 N N . PHE A 1 104 ? 2.248 4.175 -13.939 1.00 73.56 104 PHE A N 1
ATOM 858 C CA . PHE A 1 104 ? 3.662 4.517 -14.102 1.00 73.56 104 PHE A CA 1
ATOM 859 C C . PHE A 1 104 ? 3.874 5.697 -15.057 1.00 73.56 104 PHE A C 1
ATOM 861 O O . PHE A 1 104 ? 4.953 6.282 -15.056 1.00 73.56 104 PHE A O 1
ATOM 868 N N . ASN A 1 105 ? 2.854 6.123 -15.815 1.00 74.06 105 ASN A N 1
ATOM 869 C CA . ASN A 1 105 ? 2.899 7.366 -16.583 1.00 74.06 105 ASN A CA 1
ATOM 870 C C . ASN A 1 105 ? 2.656 8.625 -15.744 1.00 74.06 105 ASN A C 1
ATOM 872 O O . ASN A 1 105 ? 2.984 9.718 -16.216 1.00 74.06 105 ASN A O 1
ATOM 876 N N . SER A 1 106 ? 2.148 8.492 -14.514 1.00 73.88 106 SER A N 1
ATOM 877 C CA . SER A 1 106 ? 1.932 9.613 -13.600 1.00 73.88 106 SER A CA 1
ATOM 878 C C . SER A 1 106 ? 3.236 10.359 -13.319 1.00 73.88 106 SER A C 1
ATOM 880 O O . SER A 1 106 ? 4.243 9.764 -12.930 1.00 73.88 106 SER A O 1
ATOM 882 N N . LYS A 1 107 ? 3.206 11.692 -13.460 1.00 75.50 107 LYS A N 1
ATOM 883 C CA . LYS A 1 107 ? 4.348 12.571 -13.151 1.00 75.50 107 LYS A CA 1
ATOM 884 C C . LYS A 1 107 ? 4.824 12.405 -11.703 1.00 75.50 107 LYS A C 1
ATOM 886 O O . LYS A 1 107 ? 6.022 12.478 -11.451 1.00 75.50 107 LYS A O 1
ATOM 891 N N . LEU A 1 108 ? 3.898 12.163 -10.770 1.00 72.75 108 LEU A N 1
ATOM 892 C CA . LEU A 1 108 ? 4.210 11.962 -9.352 1.00 72.75 108 LEU A CA 1
ATOM 893 C C . LEU A 1 108 ? 4.960 10.645 -9.123 1.00 72.75 108 LEU A C 1
ATOM 895 O O . LEU A 1 108 ? 6.002 10.644 -8.474 1.00 72.75 108 LEU A O 1
ATOM 899 N N . ILE A 1 109 ? 4.470 9.547 -9.707 1.00 75.12 109 ILE A N 1
ATOM 900 C CA . ILE A 1 109 ? 5.085 8.217 -9.580 1.00 75.12 109 ILE A CA 1
ATOM 901 C C . ILE A 1 109 ? 6.468 8.208 -10.239 1.00 75.12 109 ILE A C 1
ATOM 903 O O . ILE A 1 109 ? 7.428 7.755 -9.622 1.00 75.12 109 ILE A O 1
ATOM 907 N N . LYS A 1 110 ? 6.605 8.793 -11.437 1.00 72.88 110 LYS A N 1
ATOM 908 C CA . LYS A 1 110 ? 7.903 8.945 -12.120 1.00 72.88 110 LYS A CA 1
ATOM 909 C C . LYS A 1 110 ? 8.922 9.691 -11.260 1.00 72.88 110 LYS A C 1
ATOM 911 O O . LYS A 1 110 ? 10.004 9.169 -11.021 1.00 72.88 110 LYS A O 1
ATOM 916 N N . LYS A 1 111 ? 8.540 10.847 -10.700 1.00 71.94 111 LYS A N 1
ATOM 917 C CA . LYS A 1 111 ? 9.419 11.649 -9.833 1.00 71.94 111 LYS A CA 1
ATOM 918 C C . LYS A 1 111 ? 9.937 10.858 -8.621 1.00 71.94 111 LYS A C 1
ATOM 920 O O . LYS A 1 111 ? 11.088 11.035 -8.236 1.00 71.94 111 LYS A O 1
ATOM 925 N N . TYR A 1 112 ? 9.105 9.996 -8.033 1.00 70.56 112 TYR A N 1
ATOM 926 C CA . TYR A 1 112 ? 9.494 9.138 -6.906 1.00 70.56 112 TYR A CA 1
ATOM 927 C C . TYR A 1 112 ? 10.387 7.952 -7.311 1.00 70.56 112 TYR A C 1
ATOM 929 O O . TYR A 1 112 ? 11.278 7.562 -6.553 1.00 70.56 112 TYR A O 1
ATOM 937 N N . LEU A 1 113 ? 10.188 7.372 -8.498 1.00 69.50 113 LEU A N 1
ATOM 938 C CA . LEU A 1 113 ? 11.078 6.324 -9.016 1.00 69.50 113 LEU A CA 1
ATOM 939 C C . LEU A 1 113 ? 12.462 6.889 -9.360 1.00 69.50 113 LEU A C 1
ATOM 941 O O . LEU A 1 113 ? 13.482 6.291 -9.014 1.00 69.50 113 LEU A O 1
ATOM 945 N N . ASP A 1 114 ? 12.499 8.081 -9.956 1.00 59.78 114 ASP A N 1
ATOM 946 C CA . ASP A 1 114 ? 13.737 8.767 -10.340 1.00 59.78 114 ASP A CA 1
ATOM 947 C C . ASP A 1 114 ? 14.608 9.132 -9.121 1.00 59.78 114 ASP A C 1
ATOM 949 O O . ASP A 1 114 ? 15.833 9.221 -9.225 1.00 59.78 114 ASP A O 1
ATOM 953 N N . SER A 1 115 ? 14.017 9.264 -7.925 1.00 61.03 115 SER A N 1
ATOM 954 C CA . SER A 1 115 ? 14.733 9.561 -6.676 1.00 61.03 115 SER A CA 1
ATOM 955 C C . SER A 1 115 ? 15.403 8.340 -6.013 1.00 61.03 115 SER A C 1
ATOM 957 O O . SER A 1 115 ? 15.660 8.365 -4.811 1.00 61.03 115 SER A O 1
ATOM 959 N N . LYS A 1 116 ? 15.727 7.287 -6.784 1.00 56.94 116 LYS A N 1
ATOM 960 C CA . LYS A 1 116 ? 16.372 6.010 -6.377 1.00 56.94 116 LYS A CA 1
ATOM 961 C C . LYS A 1 116 ? 15.507 5.019 -5.588 1.00 56.94 116 LYS A C 1
ATOM 963 O O . LYS A 1 116 ? 16.029 3.983 -5.170 1.00 56.94 116 LYS A O 1
ATOM 968 N N . SER A 1 117 ? 14.212 5.268 -5.398 1.00 61.62 117 SER A N 1
ATOM 969 C CA . SER A 1 117 ? 13.339 4.282 -4.751 1.00 61.62 117 SER A CA 1
ATOM 970 C C . SER A 1 117 ? 12.881 3.236 -5.774 1.00 61.62 117 SER A C 1
ATOM 972 O O . SER A 1 117 ? 12.223 3.551 -6.758 1.00 61.62 117 SER A O 1
ATOM 974 N N . THR A 1 118 ? 13.254 1.970 -5.573 1.00 66.31 118 THR A N 1
ATOM 975 C CA . THR A 1 118 ? 12.767 0.860 -6.414 1.00 66.31 118 THR A CA 1
ATOM 976 C C . THR A 1 118 ? 11.339 0.453 -6.050 1.00 66.31 118 THR A C 1
ATOM 978 O O . THR A 1 118 ? 10.657 -0.195 -6.836 1.00 66.31 118 THR A O 1
ATOM 981 N N . ASN A 1 119 ? 10.853 0.845 -4.870 1.00 74.38 119 ASN A N 1
ATOM 982 C CA . ASN A 1 119 ? 9.543 0.460 -4.363 1.00 74.38 119 ASN A CA 1
ATOM 983 C C . ASN A 1 119 ? 8.810 1.689 -3.825 1.00 74.38 119 ASN A C 1
ATOM 985 O O . ASN A 1 119 ? 9.220 2.247 -2.809 1.00 74.38 119 ASN A O 1
ATOM 989 N N . ILE A 1 120 ? 7.709 2.071 -4.467 1.00 80.88 120 ILE A N 1
ATOM 990 C CA . ILE A 1 120 ? 6.816 3.117 -3.962 1.00 80.88 120 ILE A CA 1
ATOM 991 C C . ILE A 1 120 ? 5.762 2.448 -3.088 1.00 80.88 120 ILE A C 1
ATOM 993 O O . ILE A 1 120 ? 5.073 1.541 -3.548 1.00 80.88 120 ILE A O 1
ATOM 997 N N . LYS A 1 121 ? 5.618 2.893 -1.841 1.00 86.12 121 LYS A N 1
ATOM 998 C CA . LYS A 1 121 ? 4.520 2.478 -0.963 1.00 86.12 121 LYS A CA 1
ATOM 999 C C . LYS A 1 121 ? 3.452 3.567 -0.960 1.00 86.12 121 LYS A C 1
ATOM 1001 O O . LYS A 1 121 ? 3.775 4.736 -0.777 1.00 86.12 121 LYS A O 1
ATOM 1006 N N . ILE A 1 122 ? 2.197 3.188 -1.169 1.00 87.19 122 ILE A N 1
ATOM 1007 C CA . ILE A 1 122 ? 1.042 4.087 -1.118 1.00 87.19 122 ILE A CA 1
ATOM 1008 C C . ILE A 1 122 ? 0.094 3.557 -0.050 1.00 87.19 122 ILE A C 1
ATOM 1010 O O . ILE A 1 122 ? -0.353 2.415 -0.131 1.00 87.19 122 ILE A O 1
ATOM 1014 N N . PHE A 1 123 ? -0.220 4.387 0.938 1.00 88.75 123 PHE A N 1
ATOM 1015 C CA . PHE A 1 123 ? -1.170 4.053 1.995 1.00 88.75 123 PHE A CA 1
ATOM 1016 C C . PHE A 1 123 ? -2.509 4.718 1.689 1.00 88.75 123 PHE A C 1
ATOM 1018 O O . PHE A 1 123 ? -2.580 5.933 1.524 1.00 88.75 123 PHE A O 1
ATOM 1025 N N . LEU A 1 124 ? -3.558 3.910 1.584 1.00 90.75 124 LEU A N 1
ATOM 1026 C CA . LEU A 1 124 ? -4.924 4.348 1.327 1.00 90.75 124 LEU A CA 1
ATOM 1027 C C . LEU A 1 124 ? -5.754 4.054 2.566 1.00 90.75 124 LEU A C 1
ATOM 1029 O O . LEU A 1 124 ? -5.874 2.899 2.965 1.00 90.75 124 LEU A O 1
ATOM 1033 N N . LYS A 1 125 ? -6.311 5.097 3.169 1.00 89.12 125 LYS A N 1
ATOM 1034 C CA . LYS A 1 125 ? -7.119 5.003 4.381 1.00 89.12 125 LYS A CA 1
ATOM 1035 C C . LYS A 1 125 ? -8.587 5.255 4.048 1.00 89.12 125 LYS A C 1
ATOM 1037 O O . LYS A 1 125 ? -8.872 6.068 3.174 1.00 89.12 125 LYS A O 1
ATOM 1042 N N . ASP A 1 126 ? -9.486 4.566 4.745 1.00 90.00 126 ASP A N 1
ATOM 1043 C CA . ASP A 1 126 ? -10.943 4.735 4.648 1.00 90.00 126 ASP A CA 1
ATOM 1044 C C . ASP A 1 126 ? -11.489 4.437 3.233 1.00 90.00 126 ASP A C 1
ATOM 1046 O O . ASP A 1 126 ? -12.493 4.987 2.787 1.00 90.00 126 ASP A O 1
ATOM 1050 N N . ILE A 1 127 ? -10.811 3.534 2.513 1.00 90.25 127 ILE A N 1
ATOM 1051 C CA . ILE A 1 127 ? -11.176 3.053 1.175 1.00 90.25 127 ILE A CA 1
ATOM 1052 C C . ILE A 1 127 ? -11.327 1.530 1.232 1.00 90.25 127 ILE A C 1
ATOM 1054 O O . ILE A 1 127 ? -10.580 0.848 1.934 1.00 90.25 127 ILE A O 1
ATOM 1058 N N . SER A 1 128 ? -12.282 0.968 0.489 1.00 92.44 128 SER A N 1
ATOM 1059 C CA . SER A 1 128 ? -12.427 -0.486 0.382 1.00 92.44 128 SER A CA 1
ATOM 1060 C C . SER A 1 128 ? -11.432 -1.075 -0.622 1.00 92.44 128 SER A C 1
ATOM 1062 O O . SER A 1 128 ? -11.131 -0.487 -1.665 1.00 92.44 128 SER A O 1
ATOM 1064 N N . TYR A 1 129 ? -10.927 -2.277 -0.341 1.00 92.88 129 TYR A N 1
ATOM 1065 C CA . TYR A 1 129 ? -10.029 -2.971 -1.268 1.00 92.88 129 TYR A CA 1
ATOM 1066 C C . TYR A 1 129 ? -10.653 -3.201 -2.663 1.00 92.88 129 TYR A C 1
ATOM 1068 O O . TYR A 1 129 ? -9.973 -2.945 -3.660 1.00 92.88 129 TYR A O 1
ATOM 1076 N N . PRO A 1 130 ? -11.946 -3.574 -2.790 1.00 93.81 130 PRO A N 1
ATOM 1077 C CA . PRO A 1 130 ? -12.605 -3.657 -4.093 1.00 93.81 130 PRO A CA 1
ATOM 1078 C C . PRO A 1 130 ? -12.630 -2.331 -4.864 1.00 93.81 130 PRO A C 1
ATOM 1080 O O . PRO A 1 130 ? -12.470 -2.341 -6.084 1.00 93.81 130 PRO A O 1
ATOM 1083 N N . ALA A 1 131 ? -12.787 -1.191 -4.179 1.00 91.38 131 ALA A N 1
ATOM 1084 C CA . ALA A 1 131 ? -12.763 0.119 -4.829 1.00 91.38 131 ALA A CA 1
ATOM 1085 C C . ALA A 1 131 ? -11.384 0.430 -5.431 1.00 91.38 131 ALA A C 1
ATOM 1087 O O . ALA A 1 131 ? -11.311 0.911 -6.562 1.00 91.38 131 ALA A O 1
ATOM 1088 N N . LEU A 1 132 ? -10.295 0.085 -4.729 1.00 92.25 132 LEU A N 1
ATOM 1089 C CA . LEU A 1 132 ? -8.943 0.170 -5.289 1.00 92.25 132 LEU A CA 1
ATOM 1090 C C . LEU A 1 132 ? -8.819 -0.695 -6.549 1.00 92.25 132 LEU A C 1
ATOM 1092 O O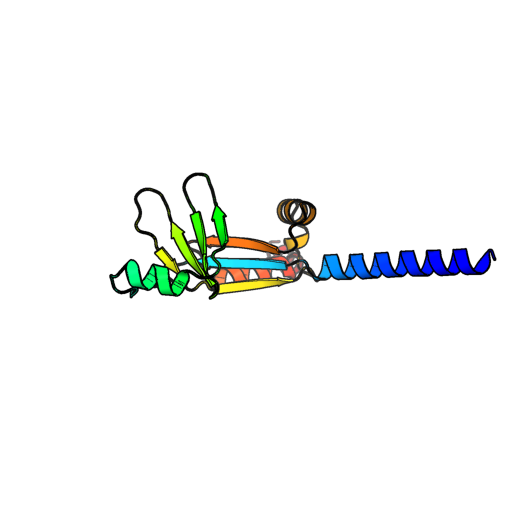 . LEU A 1 132 ? -8.360 -0.210 -7.578 1.00 92.25 132 LEU A O 1
ATOM 1096 N N . LEU A 1 133 ? -9.238 -1.961 -6.491 1.00 91.00 133 LEU A N 1
ATOM 1097 C CA . LEU A 1 133 ? -9.131 -2.863 -7.641 1.00 91.00 133 LEU A CA 1
ATOM 1098 C C . LEU A 1 133 ? -9.904 -2.343 -8.856 1.00 91.00 133 LEU A C 1
ATOM 1100 O O . LEU A 1 133 ? -9.401 -2.408 -9.979 1.00 91.00 133 LEU A O 1
ATOM 1104 N N . LEU A 1 134 ? -11.102 -1.797 -8.634 1.00 90.50 134 LEU A N 1
ATOM 1105 C CA . LEU A 1 134 ? -11.885 -1.170 -9.691 1.00 90.50 134 LEU A CA 1
ATOM 1106 C C . LEU A 1 134 ? -11.135 0.027 -10.282 1.00 90.50 134 LEU A C 1
ATOM 1108 O O . LEU A 1 134 ? -10.936 0.067 -11.490 1.00 90.50 134 LEU A O 1
ATOM 1112 N N . PHE A 1 135 ? -10.657 0.951 -9.447 1.00 88.25 135 PHE A N 1
ATOM 1113 C CA . PHE A 1 135 ? -9.883 2.115 -9.885 1.00 88.25 135 PHE A CA 1
ATOM 1114 C C . PHE A 1 135 ? -8.666 1.728 -10.736 1.00 88.25 135 PHE A C 1
ATOM 1116 O O . PHE A 1 135 ? -8.460 2.286 -11.813 1.00 88.25 135 PHE A O 1
ATOM 1123 N N . LEU A 1 136 ? -7.895 0.728 -10.303 1.00 85.94 136 LEU A N 1
ATOM 1124 C CA . LEU A 1 136 ? -6.743 0.228 -11.056 1.00 85.94 136 LEU A CA 1
ATOM 1125 C C . LEU A 1 136 ? -7.155 -0.349 -12.415 1.00 85.94 136 LEU A C 1
ATOM 1127 O O . LEU A 1 136 ? -6.532 -0.045 -13.432 1.00 85.94 136 LEU A O 1
ATOM 1131 N N . LYS A 1 137 ? -8.247 -1.119 -12.452 1.00 84.62 137 LYS A N 1
ATOM 1132 C CA . LYS A 1 137 ? -8.789 -1.683 -13.694 1.00 84.62 137 LYS A CA 1
ATOM 1133 C C . LYS A 1 137 ? -9.267 -0.601 -14.666 1.00 84.62 137 LYS A C 1
ATOM 1135 O O . LYS A 1 137 ? -9.114 -0.776 -15.874 1.00 84.62 137 LYS A O 1
ATOM 1140 N N . LEU A 1 138 ? -9.839 0.490 -14.153 1.00 81.69 138 LEU A N 1
ATOM 1141 C CA . LEU A 1 138 ? -10.262 1.642 -14.956 1.00 81.69 138 LEU A CA 1
ATOM 1142 C C . LEU A 1 138 ? -9.068 2.354 -15.587 1.00 81.69 138 LEU A C 1
ATOM 1144 O O . LEU A 1 138 ? -9.123 2.708 -16.760 1.00 81.69 138 LEU A O 1
ATOM 1148 N N . ILE A 1 139 ? -7.984 2.524 -14.831 1.00 79.00 139 ILE A N 1
ATOM 1149 C CA . ILE A 1 139 ? -6.762 3.151 -15.340 1.00 79.00 139 ILE A CA 1
ATOM 1150 C C . ILE A 1 139 ? -6.127 2.307 -16.444 1.00 79.00 139 ILE A C 1
ATOM 1152 O O . ILE A 1 139 ? -5.735 2.852 -17.469 1.00 79.00 139 ILE A O 1
ATOM 1156 N N . ASP A 1 140 ? -6.066 0.988 -16.275 1.00 73.56 140 ASP A N 1
ATOM 1157 C CA . ASP A 1 140 ? -5.462 0.111 -17.284 1.00 73.56 140 ASP A CA 1
ATOM 1158 C C . ASP A 1 140 ? -6.317 -0.045 -18.555 1.00 73.56 140 ASP A C 1
ATOM 1160 O O . ASP A 1 140 ? -5.789 -0.418 -19.599 1.00 73.56 140 ASP A O 1
ATOM 1164 N N . ASN A 1 141 ? -7.618 0.266 -18.497 1.00 73.12 141 ASN A N 1
ATOM 1165 C CA . ASN A 1 141 ? -8.543 0.193 -19.636 1.00 73.12 141 ASN A CA 1
ATOM 1166 C C . ASN A 1 141 ? -9.155 1.564 -19.978 1.00 73.12 141 ASN A C 1
ATOM 1168 O O . ASN A 1 141 ? -10.322 1.633 -20.379 1.00 73.12 141 ASN A O 1
ATOM 1172 N N . SER A 1 142 ? -8.394 2.653 -19.817 1.00 64.25 142 SER A N 1
ATOM 1173 C CA . SER A 1 142 ? -8.887 4.034 -19.951 1.00 64.25 142 SER A CA 1
ATOM 1174 C C . SER A 1 142 ? -9.652 4.297 -21.250 1.00 64.25 142 SER A C 1
ATOM 1176 O O . SER A 1 142 ? -10.679 4.974 -21.240 1.00 64.25 142 SER A O 1
ATOM 1178 N N . ASP A 1 143 ? -9.193 3.716 -22.359 1.00 62.22 143 ASP A N 1
ATOM 1179 C CA . ASP A 1 143 ? -9.767 3.937 -23.691 1.00 62.22 143 ASP A CA 1
ATOM 1180 C C . ASP A 1 143 ? -11.190 3.371 -23.808 1.00 62.22 143 ASP A C 1
ATOM 1182 O O . ASP A 1 143 ? -12.058 3.974 -24.440 1.00 62.22 143 ASP A O 1
ATOM 1186 N N . SER A 1 144 ? -11.464 2.252 -23.128 1.00 60.81 144 SER A N 1
ATOM 1187 C CA . SER A 1 144 ? -12.805 1.657 -23.084 1.00 60.81 144 SER A CA 1
ATOM 1188 C C . SER A 1 144 ? -13.805 2.536 -22.330 1.00 60.81 144 SER A C 1
ATOM 1190 O O . SER A 1 144 ? -14.970 2.608 -22.715 1.00 60.81 144 SER A O 1
ATOM 1192 N N . PHE A 1 145 ? -13.346 3.266 -21.310 1.00 55.62 145 PHE A N 1
ATOM 1193 C CA . PHE A 1 145 ? -14.187 4.144 -20.497 1.00 55.62 145 PHE A CA 1
ATOM 1194 C C . PHE A 1 145 ? -14.443 5.502 -21.148 1.00 55.62 145 PHE A C 1
ATOM 1196 O O . PHE A 1 145 ? -15.570 5.988 -21.113 1.00 55.62 145 PHE A O 1
ATOM 1203 N N . ILE A 1 146 ? -13.435 6.099 -21.793 1.00 54.38 146 ILE A N 1
ATOM 1204 C CA . ILE A 1 146 ? -13.599 7.371 -22.517 1.00 54.38 146 ILE A CA 1
ATOM 1205 C C . ILE A 1 146 ? -14.641 7.222 -23.637 1.00 54.38 146 ILE A C 1
ATOM 1207 O O . ILE A 1 146 ? -15.432 8.133 -23.864 1.00 54.38 146 ILE A O 1
ATOM 1211 N N . SER A 1 147 ? -14.709 6.050 -24.279 1.00 53.75 147 SER A N 1
ATOM 1212 C CA . SER A 1 147 ? -15.704 5.765 -25.322 1.00 53.75 147 SER A CA 1
ATOM 1213 C C . SER A 1 147 ? -17.156 5.655 -24.828 1.00 53.75 147 SER A C 1
ATOM 1215 O O . SER A 1 147 ? -18.065 5.728 -25.645 1.00 53.75 147 SER A O 1
ATOM 1217 N N . GLN A 1 148 ? -17.383 5.494 -23.518 1.00 54.06 148 GLN A N 1
ATOM 1218 C CA . GLN A 1 148 ? -18.718 5.351 -22.914 1.00 54.06 148 GLN A CA 1
ATOM 1219 C C . GLN A 1 148 ? -19.257 6.653 -22.301 1.00 54.06 148 GLN A C 1
ATOM 1221 O O . GLN A 1 148 ? -20.403 6.689 -21.860 1.00 54.06 148 GLN A O 1
ATOM 1226 N N . ILE A 1 149 ? -18.433 7.704 -22.234 1.00 55.09 149 ILE A N 1
ATOM 1227 C CA . ILE A 1 149 ? -18.811 9.019 -21.687 1.00 55.09 149 ILE A CA 1
ATOM 1228 C C . ILE A 1 149 ? -19.305 9.973 -22.796 1.00 55.09 149 ILE A C 1
ATOM 1230 O O . ILE A 1 149 ? -19.867 11.022 -22.484 1.00 55.09 149 ILE A O 1
ATOM 1234 N N . ASN A 1 150 ? -19.138 9.602 -24.072 1.00 41.00 150 ASN A N 1
ATOM 1235 C CA . ASN A 1 150 ? -19.647 10.350 -25.228 1.00 41.00 150 ASN A CA 1
ATOM 1236 C C . ASN A 1 150 ? -21.058 9.921 -25.630 1.00 41.00 150 ASN A C 1
ATOM 1238 O O . ASN A 1 150 ? -21.267 8.702 -25.818 1.00 41.00 150 ASN A O 1
#

Sequence (150 aa):
MVSNKILEKKLYVLLLCIRFILYISSSKVVFFVLNDENCITDLCHSEINLEMIFAENKSVECINEEEKITIFKNNILRYEAPSKQPKYYNPNIHTLHHRNNMLFNSKLIKKYLDSKSTNIKIFLKDISYPALLLFLKLIDNSDSFISQIN